Protein AF-V7FAS3-F1 (afdb_monomer_lite)

Radius of gyration: 12.29 Å; chains: 1; bounding box: 23×26×38 Å

Sequence (64 aa):
MFLTSVIARTLIDDFQQMIRSKAAAKLDTRLDGAKASLVGSFANRVEKDIAAVRNAIISPWSNG

pLDDT: mean 78.67, std 10.8, range [47.38, 90.5]

Secondary structure (DSSP, 8-state):
---HHHHHHHHHHHHHHHHHHT-GGGHHHHHHHHHTSTTHHHHHHHHHTHHHHHHHHHS-----

Structure (mmCIF, N/CA/C/O backbone):
data_AF-V7FAS3-F1
#
_entry.id   AF-V7FAS3-F1
#
loop_
_atom_site.group_PDB
_atom_site.id
_atom_site.type_symbol
_atom_site.label_atom_id
_atom_site.label_alt_id
_atom_site.label_comp_id
_atom_site.label_asym_id
_atom_site.label_entity_id
_atom_site.label_seq_id
_atom_site.pdbx_PDB_ins_code
_atom_site.Cartn_x
_atom_site.Cartn_y
_atom_site.Cartn_z
_atom_site.occupancy
_atom_site.B_iso_or_equiv
_atom_site.auth_seq_id
_atom_site.auth_comp_id
_atom_site.auth_asym_id
_atom_site.auth_atom_id
_atom_site.pdbx_PDB_model_num
ATOM 1 N N . MET A 1 1 ? 3.602 1.885 -30.316 1.00 47.38 1 MET A N 1
ATOM 2 C CA . MET A 1 1 ? 4.139 2.525 -29.095 1.00 47.38 1 MET A CA 1
ATOM 3 C C . MET A 1 1 ? 2.999 3.250 -28.374 1.00 47.38 1 MET A C 1
ATOM 5 O O . MET A 1 1 ? 2.790 4.409 -28.664 1.00 47.38 1 MET A O 1
ATOM 9 N N . PHE A 1 2 ? 2.218 2.559 -27.524 1.00 47.50 2 PHE A N 1
ATOM 10 C CA . PHE A 1 2 ? 1.162 3.129 -26.643 1.00 47.50 2 PHE A CA 1
ATOM 11 C C . PHE A 1 2 ? 0.784 2.144 -25.503 1.00 47.50 2 PHE A C 1
ATOM 13 O O . PHE A 1 2 ? -0.386 1.889 -25.253 1.00 47.50 2 PHE A O 1
ATOM 20 N N . LEU A 1 3 ? 1.759 1.518 -24.827 1.00 50.09 3 LEU A N 1
ATOM 21 C CA . LEU A 1 3 ? 1.476 0.492 -23.794 1.00 50.09 3 LEU A CA 1
ATOM 22 C C . LEU A 1 3 ? 1.908 0.875 -22.369 1.00 50.09 3 LEU A C 1
ATOM 24 O O . LEU A 1 3 ? 1.670 0.127 -21.427 1.00 50.09 3 LEU A O 1
ATOM 28 N N . THR A 1 4 ? 2.495 2.053 -22.168 1.00 52.56 4 THR A N 1
ATOM 29 C CA . THR A 1 4 ? 3.053 2.445 -20.863 1.00 52.56 4 THR A CA 1
ATOM 30 C C . THR A 1 4 ? 2.011 3.013 -19.889 1.00 52.56 4 THR A C 1
ATOM 32 O O . THR A 1 4 ? 2.185 2.907 -18.679 1.00 52.56 4 THR A O 1
ATOM 35 N N . SER A 1 5 ? 0.896 3.561 -20.390 1.00 59.78 5 SER A N 1
ATOM 36 C CA . SER A 1 5 ? -0.149 4.186 -19.559 1.00 59.78 5 SER A CA 1
ATOM 37 C C . SER A 1 5 ? -1.078 3.174 -18.872 1.00 59.78 5 SER A C 1
ATOM 39 O O . SER A 1 5 ? -1.484 3.393 -17.731 1.00 59.78 5 SER A O 1
ATOM 41 N N . VAL A 1 6 ? -1.362 2.037 -19.520 1.00 67.69 6 VAL A N 1
ATOM 42 C CA . VAL A 1 6 ? -2.305 1.031 -18.998 1.00 67.69 6 VAL A CA 1
ATOM 43 C C . VAL A 1 6 ? -1.785 0.408 -17.703 1.00 67.69 6 VAL A C 1
ATOM 45 O O . VAL A 1 6 ? -2.520 0.331 -16.728 1.00 67.69 6 VAL A O 1
ATOM 48 N N . ILE A 1 7 ? -0.500 0.044 -17.643 1.00 69.62 7 ILE A N 1
ATOM 49 C CA . ILE A 1 7 ? 0.064 -0.653 -16.475 1.00 69.62 7 ILE A CA 1
ATOM 50 C C . ILE A 1 7 ? 0.077 0.246 -15.231 1.00 69.62 7 ILE A C 1
ATOM 52 O O . ILE A 1 7 ? -0.264 -0.199 -14.135 1.00 69.62 7 ILE A O 1
ATOM 56 N N . ALA A 1 8 ? 0.433 1.523 -15.396 1.00 69.50 8 ALA A N 1
ATOM 57 C CA . ALA A 1 8 ? 0.404 2.486 -14.300 1.00 69.50 8 ALA A CA 1
ATOM 58 C C . ALA A 1 8 ? -1.024 2.684 -13.770 1.00 69.50 8 ALA A C 1
ATOM 60 O O . ALA A 1 8 ? -1.228 2.744 -12.558 1.00 69.50 8 ALA A O 1
ATOM 61 N N . ARG A 1 9 ? -2.020 2.736 -14.665 1.00 76.94 9 ARG A N 1
ATOM 62 C CA . ARG A 1 9 ? -3.419 2.891 -14.264 1.00 76.94 9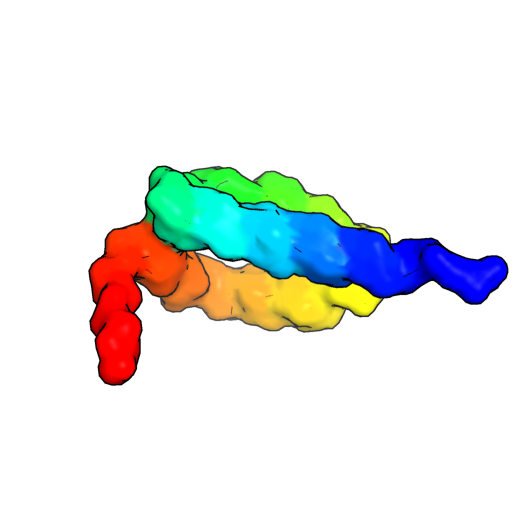 ARG A CA 1
ATOM 63 C C . ARG A 1 9 ? -3.944 1.667 -13.522 1.00 76.94 9 ARG A C 1
ATOM 65 O O . ARG A 1 9 ? -4.523 1.833 -12.454 1.00 76.94 9 ARG A O 1
ATOM 72 N N . THR A 1 10 ? -3.665 0.467 -14.027 1.00 80.44 10 THR A N 1
ATOM 73 C CA . THR A 1 10 ? -4.048 -0.788 -13.370 1.00 80.44 10 THR A CA 1
ATOM 74 C C . THR A 1 10 ? -3.506 -0.861 -11.945 1.00 80.44 10 THR A C 1
ATOM 76 O O . THR A 1 10 ? -4.239 -1.240 -11.041 1.00 80.44 10 THR A O 1
ATOM 79 N N . LEU A 1 11 ? -2.260 -0.434 -11.715 1.00 75.06 11 LEU A N 1
ATOM 80 C CA . LEU A 1 11 ? -1.653 -0.441 -10.380 1.00 75.06 11 LEU A CA 1
ATOM 81 C C . LEU A 1 11 ? -2.288 0.572 -9.417 1.00 75.06 11 LEU A C 1
ATOM 83 O O . LEU A 1 11 ? -2.435 0.276 -8.232 1.00 75.06 11 LEU A O 1
ATOM 87 N N . ILE A 1 12 ? -2.695 1.745 -9.911 1.00 79.25 12 ILE A N 1
ATOM 88 C CA . ILE A 1 12 ? -3.433 2.733 -9.109 1.00 79.25 12 ILE A CA 1
ATOM 89 C C . ILE A 1 12 ? -4.814 2.189 -8.738 1.00 79.25 12 ILE A C 1
ATOM 91 O O . ILE A 1 12 ? -5.193 2.244 -7.568 1.00 79.25 12 ILE A O 1
ATOM 95 N N . ASP A 1 13 ? -5.547 1.642 -9.707 1.00 84.31 13 ASP A N 1
ATOM 96 C CA . ASP A 1 13 ? -6.881 1.076 -9.483 1.00 84.31 13 ASP A CA 1
ATOM 97 C C . ASP A 1 13 ? -6.808 -0.103 -8.491 1.00 84.31 13 ASP A C 1
ATOM 99 O O . ASP A 1 13 ? -7.624 -0.226 -7.575 1.00 84.31 13 ASP A O 1
ATOM 103 N N . ASP A 1 14 ? -5.759 -0.916 -8.603 1.00 80.81 14 ASP A N 1
ATOM 104 C CA . ASP A 1 14 ? -5.438 -2.005 -7.689 1.00 80.81 14 ASP A CA 1
ATOM 105 C C . ASP A 1 14 ? -5.171 -1.528 -6.260 1.00 80.81 14 ASP A C 1
ATOM 107 O O . ASP A 1 14 ? -5.629 -2.151 -5.297 1.00 80.81 14 ASP A O 1
ATOM 111 N N . PHE A 1 15 ? -4.455 -0.415 -6.110 1.00 79.62 15 PHE A N 1
ATOM 112 C CA . PHE A 1 15 ? -4.193 0.200 -4.814 1.00 79.62 15 PHE A CA 1
ATOM 113 C C . PHE A 1 15 ? -5.464 0.793 -4.198 1.00 79.62 15 PHE A C 1
ATOM 115 O O . PHE A 1 15 ? -5.741 0.590 -3.015 1.00 79.62 15 PHE A O 1
ATOM 122 N N . GLN A 1 16 ? -6.297 1.448 -5.008 1.00 83.62 16 GLN A N 1
ATOM 123 C CA . GLN A 1 16 ? -7.600 1.955 -4.579 1.00 83.62 16 GLN A CA 1
ATOM 124 C C . GLN A 1 16 ? -8.535 0.826 -4.131 1.00 83.62 16 GLN A C 1
ATOM 126 O O . GLN A 1 16 ? -9.226 0.965 -3.118 1.00 83.62 16 GLN A O 1
ATOM 131 N N . GLN A 1 17 ? -8.535 -0.316 -4.828 1.00 87.12 17 GLN A N 1
ATOM 132 C CA . GLN A 1 17 ? -9.272 -1.499 -4.381 1.00 87.12 17 GLN A CA 1
ATOM 133 C C . GLN A 1 17 ? -8.756 -2.030 -3.041 1.00 87.12 17 GLN A C 1
ATOM 135 O O . GLN A 1 17 ? -9.566 -2.424 -2.198 1.00 87.12 17 GLN A O 1
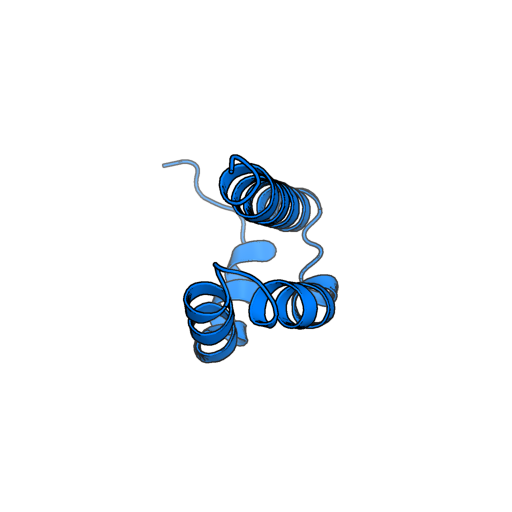ATOM 140 N N . MET A 1 18 ? -7.438 -2.029 -2.809 1.00 85.62 18 MET A N 1
ATOM 141 C CA . MET A 1 18 ? -6.875 -2.445 -1.518 1.00 85.62 18 MET A CA 1
ATOM 142 C C . MET A 1 18 ? -7.332 -1.536 -0.378 1.00 85.62 18 MET A C 1
ATOM 144 O O . MET A 1 18 ? -7.730 -2.058 0.658 1.00 85.62 18 MET A O 1
ATOM 148 N N . ILE A 1 19 ? -7.353 -0.213 -0.578 1.00 84.88 19 ILE A N 1
ATOM 149 C CA . ILE A 1 19 ? -7.873 0.745 0.414 1.00 84.88 19 ILE A CA 1
ATOM 150 C C . ILE A 1 19 ? -9.359 0.473 0.691 1.00 84.88 19 ILE A C 1
ATOM 152 O O . ILE A 1 19 ? -9.756 0.323 1.844 1.00 84.88 19 ILE A O 1
ATOM 156 N N . ARG A 1 20 ? -10.188 0.322 -0.354 1.00 84.19 20 ARG A N 1
ATOM 157 C CA . ARG A 1 20 ? -11.632 0.053 -0.191 1.00 84.19 20 ARG A CA 1
ATOM 158 C C . ARG A 1 20 ? -11.925 -1.261 0.534 1.00 84.19 20 ARG A C 1
ATOM 160 O O . ARG A 1 20 ? -12.866 -1.327 1.316 1.00 84.19 20 ARG A O 1
ATOM 167 N N . SER A 1 21 ? -11.138 -2.301 0.265 1.00 86.88 21 SER A N 1
ATOM 168 C CA . SER A 1 21 ? -11.308 -3.636 0.860 1.00 86.88 21 SER A CA 1
ATOM 169 C C . SER A 1 21 ? -10.499 -3.853 2.141 1.00 86.88 21 SER A C 1
ATOM 171 O O . SER A 1 21 ? -10.572 -4.933 2.723 1.00 86.88 21 SER A O 1
ATOM 173 N N . LYS A 1 22 ? -9.717 -2.855 2.577 1.00 84.38 22 LYS A N 1
ATOM 174 C CA . LYS A 1 22 ? -8.765 -2.941 3.698 1.00 84.38 22 LYS A CA 1
ATOM 175 C C . LYS A 1 22 ? -7.811 -4.140 3.602 1.00 84.38 22 LYS A C 1
ATOM 177 O O . LYS A 1 22 ? -7.363 -4.687 4.608 1.00 84.38 22 LYS A O 1
ATOM 182 N N . ALA A 1 23 ? -7.476 -4.560 2.384 1.00 86.06 23 ALA A N 1
ATOM 183 C CA . ALA A 1 23 ? -6.731 -5.787 2.116 1.00 86.06 23 ALA A CA 1
ATOM 184 C C . ALA A 1 23 ? -5.205 -5.582 2.184 1.00 86.06 23 ALA A C 1
ATOM 186 O O . ALA A 1 23 ? -4.486 -5.911 1.240 1.00 86.06 23 ALA A O 1
ATOM 187 N N . ALA A 1 24 ? -4.696 -5.062 3.306 1.00 83.62 24 ALA A N 1
ATOM 188 C CA . ALA A 1 24 ? -3.270 -4.759 3.491 1.00 83.62 24 ALA A CA 1
ATOM 189 C C . ALA A 1 24 ? -2.346 -5.982 3.304 1.00 83.62 24 ALA A C 1
ATOM 191 O O . ALA A 1 24 ? -1.205 -5.832 2.875 1.00 83.62 24 ALA A O 1
ATOM 192 N N . ALA A 1 25 ? -2.846 -7.197 3.555 1.00 83.94 25 ALA A N 1
ATOM 193 C CA . ALA A 1 25 ? -2.105 -8.444 3.351 1.00 83.94 25 ALA A CA 1
ATOM 194 C C . ALA A 1 25 ? -1.771 -8.742 1.875 1.00 83.94 25 ALA A C 1
ATOM 196 O O . ALA A 1 25 ? -0.856 -9.508 1.600 1.00 83.94 25 ALA A O 1
ATOM 197 N N . LYS A 1 26 ? -2.487 -8.138 0.914 1.00 82.56 26 LYS A N 1
ATOM 198 C CA . LYS A 1 26 ? -2.231 -8.320 -0.528 1.00 82.56 26 LYS A CA 1
ATOM 199 C C . LYS A 1 26 ? -1.140 -7.390 -1.073 1.00 82.56 26 LYS A C 1
ATOM 201 O O . LYS A 1 26 ? -0.803 -7.479 -2.253 1.00 82.56 26 LYS A O 1
ATOM 206 N N . LEU A 1 27 ? -0.616 -6.491 -0.237 1.00 83.50 27 LEU A N 1
ATOM 207 C CA . LEU A 1 27 ? 0.300 -5.434 -0.656 1.00 83.50 27 LEU A CA 1
ATOM 208 C C . LEU A 1 27 ? 1.644 -5.982 -1.159 1.00 83.50 27 LEU A C 1
ATOM 210 O O . LEU A 1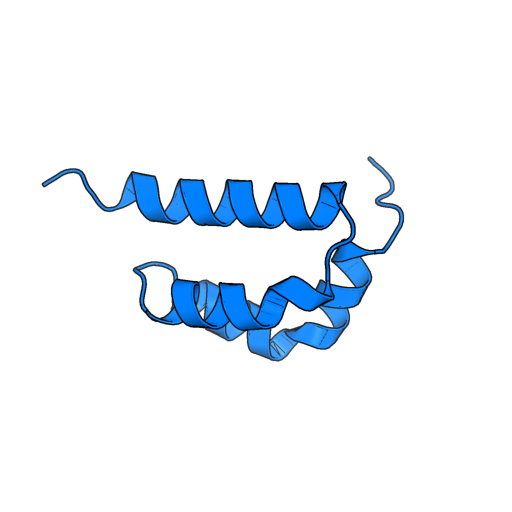 27 ? 2.130 -5.508 -2.181 1.00 83.50 27 LEU A O 1
ATOM 214 N N . ASP A 1 28 ? 2.201 -7.004 -0.507 1.00 82.12 28 ASP A N 1
ATOM 215 C CA . ASP A 1 28 ? 3.530 -7.539 -0.850 1.00 82.12 28 ASP A CA 1
ATOM 216 C C . ASP A 1 28 ? 3.535 -8.208 -2.227 1.00 82.12 28 ASP A C 1
ATOM 218 O O . ASP A 1 28 ? 4.305 -7.832 -3.107 1.00 82.12 28 ASP A O 1
ATOM 222 N N . THR A 1 29 ? 2.590 -9.124 -2.467 1.00 81.94 29 THR A N 1
ATOM 223 C CA . THR A 1 29 ? 2.447 -9.821 -3.757 1.00 81.94 29 THR A CA 1
ATOM 224 C C . THR A 1 29 ? 2.204 -8.847 -4.916 1.00 81.94 29 THR A C 1
ATOM 226 O O . THR A 1 29 ? 2.633 -9.087 -6.043 1.00 81.94 29 THR A O 1
ATOM 229 N N . ARG A 1 30 ? 1.522 -7.726 -4.656 1.00 78.25 30 ARG A N 1
ATOM 230 C CA . ARG A 1 30 ? 1.280 -6.667 -5.649 1.00 78.25 30 ARG A CA 1
ATOM 231 C C . ARG A 1 30 ? 2.525 -5.816 -5.902 1.00 78.25 30 ARG A C 1
ATOM 233 O O . ARG A 1 30 ? 2.766 -5.436 -7.049 1.00 78.25 30 ARG A O 1
ATOM 240 N N . LEU A 1 31 ? 3.312 -5.522 -4.866 1.00 82.62 31 LEU A N 1
ATOM 241 C CA . LEU A 1 31 ? 4.558 -4.766 -4.996 1.00 82.62 31 LEU A CA 1
ATOM 242 C C . LEU A 1 31 ? 5.573 -5.495 -5.867 1.00 82.62 31 LEU A C 1
ATOM 244 O O . LEU A 1 31 ? 6.203 -4.854 -6.704 1.00 82.62 31 LEU A O 1
ATOM 248 N N . ASP A 1 32 ? 5.671 -6.814 -5.748 1.00 82.44 32 ASP A N 1
ATOM 249 C CA . ASP A 1 32 ? 6.584 -7.598 -6.580 1.00 82.44 32 ASP A CA 1
ATOM 250 C C . ASP A 1 32 ? 6.240 -7.503 -8.075 1.00 82.44 32 ASP A C 1
ATOM 252 O O . ASP A 1 32 ? 7.129 -7.308 -8.906 1.00 82.44 32 ASP A O 1
ATOM 256 N N . GLY A 1 33 ? 4.949 -7.505 -8.429 1.00 78.81 33 GLY A N 1
ATOM 257 C CA . GLY A 1 33 ? 4.505 -7.248 -9.805 1.00 78.81 33 GLY A CA 1
ATOM 258 C C . GLY A 1 33 ? 4.768 -5.810 -10.275 1.00 78.81 33 GLY A C 1
ATOM 259 O O . GLY A 1 33 ? 5.100 -5.579 -11.438 1.00 78.81 33 GLY A O 1
ATOM 260 N N . ALA A 1 34 ? 4.662 -4.829 -9.375 1.00 80.56 34 ALA A N 1
ATOM 261 C CA . ALA A 1 34 ? 4.894 -3.418 -9.682 1.00 80.56 34 ALA A CA 1
ATOM 262 C C . ALA A 1 34 ? 6.385 -3.077 -9.863 1.00 80.56 34 ALA A C 1
ATOM 264 O O . ALA A 1 34 ? 6.721 -2.245 -10.709 1.00 80.56 34 ALA A O 1
ATOM 265 N N . LYS A 1 35 ? 7.281 -3.736 -9.115 1.00 80.25 35 LYS A N 1
ATOM 266 C CA . LYS A 1 35 ? 8.744 -3.600 -9.242 1.00 80.25 35 LYS A CA 1
ATOM 267 C C . LYS A 1 35 ? 9.252 -3.988 -10.629 1.00 80.25 35 LYS A C 1
ATOM 269 O O . LYS A 1 35 ? 10.175 -3.355 -11.130 1.00 80.25 35 LYS A O 1
ATOM 274 N N . ALA A 1 36 ? 8.621 -4.976 -11.262 1.00 77.69 36 ALA A N 1
ATOM 275 C CA . ALA A 1 36 ? 8.945 -5.424 -12.616 1.00 77.69 36 ALA A CA 1
ATOM 276 C C . ALA A 1 36 ? 8.407 -4.496 -13.731 1.00 77.69 36 ALA A C 1
ATOM 278 O O . ALA A 1 36 ? 8.609 -4.766 -14.914 1.00 77.69 36 ALA A O 1
ATOM 279 N N . SER A 1 37 ? 7.711 -3.411 -13.374 1.00 77.06 37 SER A N 1
ATOM 280 C CA . SER A 1 37 ? 7.066 -2.481 -14.305 1.00 77.06 37 SER A CA 1
ATOM 281 C C . SER A 1 37 ? 7.773 -1.117 -14.364 1.00 77.06 37 SER A C 1
ATOM 283 O O . SER A 1 37 ? 8.678 -0.810 -13.592 1.00 77.06 37 SER A O 1
ATOM 285 N N . LEU A 1 38 ? 7.304 -0.241 -15.257 1.00 76.12 38 LEU A N 1
ATOM 286 C CA . LEU A 1 38 ? 7.744 1.153 -15.411 1.00 76.12 38 LEU A CA 1
ATOM 287 C C . LEU A 1 38 ? 7.528 2.017 -14.159 1.00 76.12 38 LEU A C 1
ATOM 289 O O . LEU A 1 38 ? 8.094 3.101 -14.053 1.00 76.12 38 LEU A O 1
ATOM 293 N N . VAL A 1 39 ? 6.724 1.542 -13.206 1.00 77.06 39 VAL A N 1
ATOM 294 C CA . VAL A 1 39 ? 6.528 2.181 -11.897 1.00 77.06 39 VAL A CA 1
ATOM 295 C C . VAL A 1 39 ? 7.359 1.523 -10.792 1.00 77.06 39 VAL A C 1
ATOM 297 O O . VAL A 1 39 ? 7.109 1.760 -9.611 1.00 77.06 39 VAL A O 1
ATOM 300 N N . GLY A 1 40 ? 8.373 0.727 -11.139 1.00 81.94 40 GLY A N 1
ATOM 301 C CA . GLY A 1 40 ? 9.202 0.022 -10.164 1.00 81.94 40 GLY A CA 1
ATOM 302 C C . GLY A 1 40 ? 9.858 0.948 -9.136 1.00 81.94 40 GLY A C 1
ATOM 303 O O . GLY A 1 40 ? 9.891 0.624 -7.953 1.00 81.94 40 GLY A O 1
ATOM 304 N N . SER A 1 41 ? 10.263 2.161 -9.528 1.00 82.38 41 SER A N 1
ATOM 305 C CA . SER A 1 41 ? 10.772 3.178 -8.591 1.00 82.38 41 SER A CA 1
ATOM 306 C C . SER A 1 41 ? 9.739 3.612 -7.545 1.00 82.38 41 SER A C 1
ATOM 308 O O . SER A 1 41 ? 10.100 3.875 -6.399 1.00 82.38 41 SER A O 1
ATOM 310 N N . PHE A 1 42 ? 8.454 3.665 -7.911 1.00 81.50 42 PHE A N 1
ATOM 311 C CA . PHE A 1 42 ? 7.368 3.931 -6.968 1.00 81.50 42 PHE A CA 1
ATOM 312 C C . PHE A 1 42 ? 7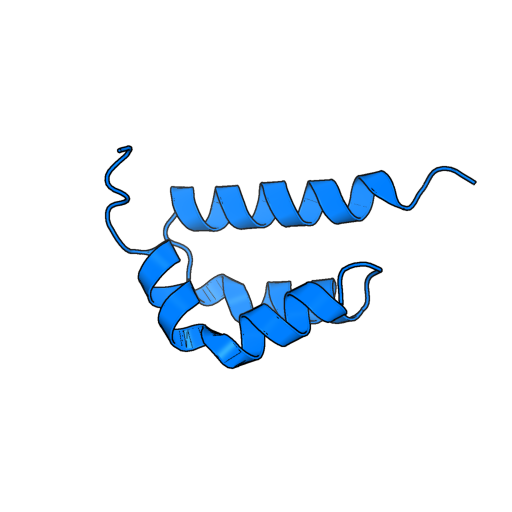.159 2.737 -6.032 1.00 81.50 42 PHE A C 1
ATOM 314 O O . PHE A 1 42 ? 7.121 2.925 -4.818 1.00 81.50 42 PHE A O 1
ATOM 321 N N . ALA A 1 43 ? 7.118 1.517 -6.576 1.00 85.56 43 ALA A N 1
ATOM 322 C CA . ALA A 1 43 ? 6.989 0.293 -5.785 1.00 85.56 43 ALA A CA 1
ATOM 323 C C . ALA A 1 43 ? 8.122 0.153 -4.753 1.00 85.56 43 ALA A C 1
ATOM 325 O O . ALA A 1 43 ? 7.866 -0.080 -3.576 1.00 85.56 43 ALA A O 1
ATOM 326 N N . ASN A 1 44 ? 9.365 0.414 -5.161 1.00 85.94 44 ASN A N 1
ATOM 327 C CA . ASN A 1 44 ? 10.527 0.410 -4.273 1.00 85.94 44 ASN A CA 1
ATOM 328 C C . ASN A 1 44 ? 10.415 1.444 -3.142 1.00 85.94 44 ASN A C 1
ATOM 330 O O . ASN A 1 44 ? 10.925 1.222 -2.047 1.00 85.94 44 ASN A O 1
ATOM 334 N N . ARG A 1 45 ? 9.768 2.591 -3.381 1.00 85.94 45 ARG A N 1
ATOM 335 C CA . ARG A 1 45 ? 9.542 3.592 -2.331 1.00 85.94 45 ARG A CA 1
ATOM 336 C C . ARG A 1 45 ? 8.440 3.160 -1.367 1.00 85.94 45 ARG A C 1
ATOM 338 O O . ARG A 1 45 ? 8.621 3.270 -0.164 1.00 85.94 45 ARG A O 1
ATOM 345 N N . VAL A 1 46 ? 7.345 2.611 -1.888 1.00 86.94 46 VAL A N 1
ATOM 346 C CA . VAL A 1 46 ? 6.253 2.054 -1.074 1.00 86.94 46 VAL A CA 1
ATOM 347 C C . VAL A 1 46 ? 6.747 0.915 -0.180 1.00 86.94 46 VAL A C 1
ATOM 349 O O . VAL A 1 46 ? 6.345 0.836 0.974 1.00 86.94 46 VAL A O 1
ATOM 352 N N . GLU A 1 47 ? 7.647 0.067 -0.679 1.00 88.69 47 GLU A N 1
ATOM 353 C CA . GLU A 1 47 ? 8.266 -1.000 0.113 1.00 88.69 47 GLU A CA 1
ATOM 354 C C . GLU A 1 47 ? 9.114 -0.461 1.274 1.00 88.69 47 GLU A C 1
ATOM 356 O O . GLU A 1 47 ? 9.041 -0.987 2.383 1.00 88.69 47 GLU A O 1
ATOM 361 N N . LYS A 1 48 ? 9.877 0.620 1.064 1.00 90.50 48 LYS A N 1
ATOM 362 C CA . LYS A 1 48 ? 10.643 1.258 2.150 1.00 90.50 48 LYS A CA 1
ATOM 363 C C . LYS A 1 48 ? 9.741 1.772 3.274 1.00 90.50 48 LYS A C 1
ATOM 365 O O . LYS A 1 48 ? 10.132 1.717 4.435 1.00 90.50 48 LYS A O 1
ATOM 370 N N . ASP A 1 49 ? 8.531 2.205 2.931 1.00 89.62 49 ASP A N 1
ATOM 371 C CA . ASP A 1 49 ? 7.545 2.762 3.861 1.00 89.62 49 ASP A CA 1
ATOM 372 C C . ASP A 1 49 ? 6.395 1.776 4.176 1.00 89.62 49 ASP A C 1
ATOM 374 O O . ASP A 1 49 ? 5.312 2.182 4.612 1.00 89.62 49 ASP A O 1
ATOM 378 N N . ILE A 1 50 ? 6.605 0.465 3.979 1.00 87.62 50 ILE A N 1
ATOM 379 C CA . ILE A 1 50 ? 5.539 -0.555 3.954 1.00 87.62 50 ILE A CA 1
ATOM 380 C C . ILE A 1 50 ? 4.644 -0.554 5.199 1.00 87.62 50 ILE A C 1
ATOM 382 O O . ILE A 1 50 ? 3.431 -0.728 5.092 1.00 87.62 50 ILE A O 1
ATOM 386 N N . ALA A 1 51 ? 5.209 -0.322 6.386 1.00 87.81 51 ALA A N 1
ATOM 387 C CA . ALA A 1 51 ? 4.451 -0.294 7.634 1.00 87.81 51 ALA A CA 1
ATOM 388 C C . ALA A 1 51 ? 3.461 0.882 7.675 1.00 87.81 51 ALA A C 1
ATOM 390 O O . ALA A 1 51 ? 2.291 0.700 8.014 1.00 87.81 51 ALA A O 1
ATOM 391 N N . ALA A 1 52 ? 3.906 2.074 7.266 1.00 88.06 52 ALA A N 1
ATOM 392 C CA . ALA A 1 52 ? 3.050 3.253 7.179 1.00 88.06 52 ALA A CA 1
ATOM 393 C C . ALA A 1 52 ? 1.965 3.062 6.113 1.00 88.06 52 ALA A C 1
ATOM 395 O O . ALA A 1 52 ? 0.802 3.391 6.343 1.00 88.06 52 ALA A O 1
ATOM 396 N N . VAL A 1 53 ? 2.319 2.457 4.978 1.00 87.88 53 VAL A N 1
ATOM 397 C CA . VAL A 1 53 ? 1.371 2.196 3.891 1.00 87.88 53 VAL A CA 1
ATOM 398 C C . VAL A 1 53 ? 0.311 1.167 4.282 1.00 87.88 53 VAL A C 1
ATOM 400 O O . VAL A 1 53 ? -0.873 1.378 4.024 1.00 87.88 53 VAL A O 1
ATOM 403 N N . ARG A 1 54 ? 0.691 0.080 4.958 1.00 87.19 54 ARG A N 1
ATOM 404 C CA . ARG A 1 54 ? -0.270 -0.898 5.493 1.00 87.19 54 ARG A CA 1
ATOM 405 C C . ARG A 1 54 ? -1.231 -0.260 6.485 1.00 87.19 54 ARG A C 1
ATOM 407 O O . ARG A 1 54 ? -2.432 -0.503 6.397 1.00 87.19 54 ARG A O 1
ATOM 414 N N . ASN A 1 55 ? -0.715 0.586 7.374 1.00 87.81 55 ASN A N 1
ATOM 415 C CA . ASN A 1 55 ? -1.543 1.333 8.314 1.00 87.81 55 ASN A CA 1
ATOM 416 C C . ASN A 1 55 ? -2.503 2.280 7.588 1.00 87.81 55 ASN A C 1
ATOM 418 O O . ASN A 1 55 ? -3.673 2.342 7.952 1.00 87.81 55 ASN A O 1
ATOM 422 N N . ALA A 1 56 ? -2.050 2.951 6.526 1.00 85.62 56 ALA A N 1
ATOM 423 C CA . ALA A 1 56 ? -2.907 3.789 5.696 1.00 85.62 56 ALA A CA 1
ATOM 424 C C . ALA A 1 56 ? -4.006 2.980 4.985 1.00 85.62 56 ALA A C 1
ATOM 426 O O . ALA A 1 56 ? -5.128 3.445 4.881 1.00 85.62 56 ALA A O 1
ATOM 427 N N . I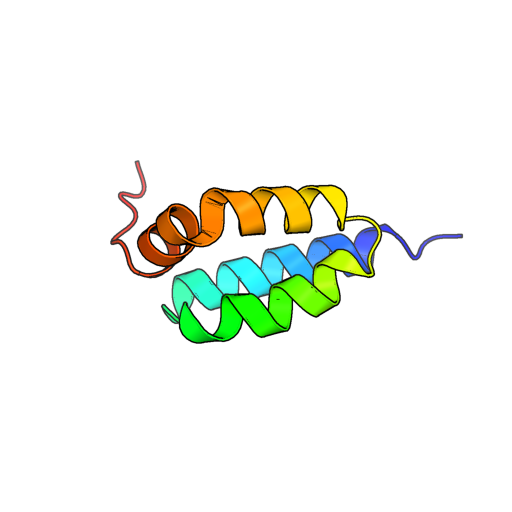LE A 1 57 ? -3.746 1.753 4.526 1.00 85.62 57 ILE A N 1
ATOM 428 C CA . ILE A 1 57 ? -4.778 0.919 3.878 1.00 85.62 57 ILE A CA 1
ATOM 429 C C . ILE A 1 57 ? -5.942 0.596 4.831 1.00 85.62 57 ILE A C 1
ATOM 431 O O . ILE A 1 57 ? -7.088 0.511 4.391 1.00 85.62 57 ILE A O 1
ATOM 435 N N . ILE A 1 58 ? -5.665 0.396 6.122 1.00 86.38 58 ILE A N 1
ATOM 436 C CA . ILE A 1 58 ? -6.686 0.008 7.110 1.00 86.38 58 ILE A CA 1
ATOM 437 C C . ILE A 1 58 ? -7.263 1.191 7.895 1.00 86.38 58 ILE A C 1
ATOM 439 O O . ILE A 1 58 ? -8.337 1.046 8.500 1.00 86.38 58 ILE A O 1
ATOM 443 N N . SER A 1 59 ? -6.574 2.336 7.897 1.00 81.00 59 SER A N 1
ATOM 444 C CA . SER A 1 59 ? -7.003 3.522 8.628 1.00 81.00 59 SER A CA 1
ATOM 445 C C . SER A 1 59 ? -8.320 4.068 8.067 1.00 81.00 59 SER A C 1
ATOM 447 O O . SER A 1 59 ? -8.619 3.925 6.880 1.00 81.00 59 SER A O 1
ATOM 449 N N . PRO A 1 60 ? -9.166 4.678 8.910 1.00 73.44 60 PRO A N 1
ATOM 450 C CA . PRO A 1 60 ? -10.244 5.518 8.421 1.00 73.44 60 PRO A CA 1
ATOM 451 C C . PRO A 1 60 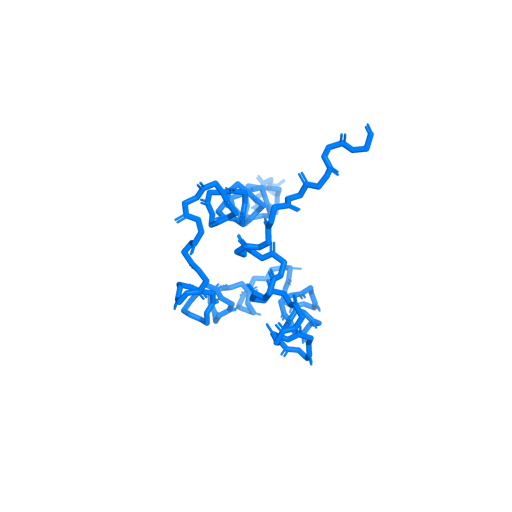? -9.616 6.779 7.822 1.00 73.44 60 PRO A C 1
ATOM 453 O O . PRO A 1 60 ? -9.029 7.591 8.536 1.00 73.44 60 PRO A O 1
ATOM 456 N N . TRP A 1 61 ? -9.702 6.925 6.502 1.00 73.81 61 TRP A N 1
ATOM 457 C CA . TRP A 1 61 ? -9.279 8.154 5.843 1.00 73.81 61 TRP A CA 1
ATOM 458 C C . TRP A 1 61 ? -10.297 9.218 6.221 1.00 73.81 61 TRP A C 1
ATOM 460 O O . TRP A 1 61 ? -11.485 9.080 5.924 1.00 73.81 61 TRP A O 1
ATOM 470 N N . SER A 1 62 ? -9.840 10.269 6.898 1.00 64.31 62 SER A N 1
ATOM 471 C CA . SER A 1 62 ? -10.623 11.493 6.967 1.00 64.31 62 SER A CA 1
ATOM 472 C C . SER A 1 62 ? -10.645 12.031 5.543 1.00 64.31 62 SER A C 1
ATOM 474 O O . SER A 1 62 ? -9.615 12.481 5.043 1.00 64.31 62 SER A O 1
ATOM 476 N N . ASN A 1 63 ? -11.775 11.889 4.850 1.00 58.16 63 ASN A N 1
ATOM 477 C CA . ASN A 1 63 ? -12.013 12.622 3.612 1.00 58.16 63 ASN A CA 1
ATOM 478 C C . ASN A 1 63 ? -12.037 14.095 4.024 1.00 58.16 63 ASN A C 1
ATOM 480 O O . ASN A 1 63 ? -13.066 14.526 4.532 1.00 58.16 63 ASN A O 1
ATOM 484 N N . GLY A 1 64 ? -10.878 14.760 3.958 1.00 49.59 64 GLY A N 1
ATOM 485 C CA . GLY A 1 64 ? -10.661 16.114 4.476 1.00 49.59 64 GLY A CA 1
ATOM 486 C C . GLY A 1 64 ? -11.824 17.060 4.228 1.00 49.59 64 GLY A C 1
ATOM 487 O O . GLY A 1 64 ? -12.393 17.005 3.114 1.00 49.59 64 GLY A O 1
#

Foldseek 3Di:
DPDQVVVVVVLVVVLVVLLVVLVLVCLVVSLVVCCVHPNVVVSVVCVVVSVVSSCNSNDDDPPD